Protein AF-A0A5K1D3T9-F1 (afdb_monomer_lite)

pLDDT: mean 92.47, std 8.37, range [58.97, 98.31]

Foldseek 3Di:
DWDKQFQQQPPFMWIWDFFQQQWIFTAGPVPRHGDPPDGDGDPAGFPDYWDWADPDDVPDPQRGTWTWGDGPVQWIWTARSNHRDIDIHRNPDDD

Structure (mmCIF, N/CA/C/O backbone):
data_AF-A0A5K1D3T9-F1
#
_entry.id   AF-A0A5K1D3T9-F1
#
loop_
_atom_site.group_PDB
_atom_site.id
_atom_site.type_symbol
_atom_site.label_atom_id
_atom_site.label_alt_id
_atom_site.label_comp_id
_atom_site.label_asym_id
_atom_site.label_entity_id
_atom_site.label_seq_id
_atom_site.pdbx_PDB_ins_code
_atom_site.Cartn_x
_atom_site.Cartn_y
_atom_site.Cartn_z
_atom_site.occupancy
_atom_site.B_iso_or_equiv
_atom_site.auth_seq_id
_atom_site.auth_comp_id
_atom_site.auth_asym_id
_atom_site.auth_atom_id
_atom_site.pdbx_PDB_model_num
ATOM 1 N N . GLY A 1 1 ? 3.972 -9.817 -5.839 1.00 83.06 1 GLY A N 1
ATOM 2 C CA . GLY A 1 1 ? 2.700 -10.528 -6.096 1.00 83.06 1 GLY A CA 1
ATOM 3 C C . GLY A 1 1 ? 1.545 -9.709 -5.546 1.00 83.06 1 GLY A C 1
ATOM 4 O O . GLY A 1 1 ? 1.833 -8.732 -4.860 1.00 83.06 1 GLY A O 1
ATOM 5 N N . PRO A 1 2 ? 0.282 -10.052 -5.854 1.00 94.56 2 PRO A N 1
ATOM 6 C CA . PRO A 1 2 ? -0.871 -9.375 -5.267 1.00 94.56 2 PRO A CA 1
ATOM 7 C C . PRO A 1 2 ? -1.004 -9.701 -3.774 1.00 94.56 2 PRO A C 1
ATOM 9 O O . PRO A 1 2 ? -0.504 -10.731 -3.314 1.00 94.56 2 PRO A O 1
ATOM 12 N N . THR A 1 3 ? -1.699 -8.845 -3.036 1.00 97.06 3 THR A N 1
ATOM 13 C CA . THR A 1 3 ? -2.068 -9.069 -1.630 1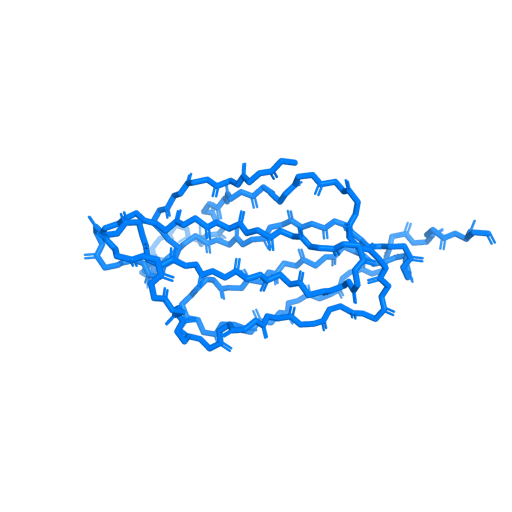.00 97.06 3 THR A CA 1
ATOM 14 C C . THR A 1 3 ? -3.581 -8.992 -1.499 1.00 97.06 3 THR A C 1
ATOM 16 O O . THR A 1 3 ? -4.231 -8.338 -2.307 1.00 97.06 3 THR A O 1
ATOM 19 N N . VAL A 1 4 ? -4.151 -9.704 -0.532 1.00 97.38 4 VAL A N 1
ATOM 20 C CA . VAL A 1 4 ? -5.599 -9.881 -0.404 1.00 97.38 4 VAL A CA 1
ATOM 21 C C . VAL A 1 4 ? -6.017 -9.578 1.035 1.00 97.38 4 VAL A C 1
ATOM 23 O O . VAL A 1 4 ? -5.382 -10.084 1.959 1.00 97.38 4 VAL A O 1
ATOM 26 N N . GLY A 1 5 ? -7.052 -8.758 1.222 1.00 96.38 5 GLY A N 1
ATOM 27 C CA . GLY A 1 5 ? -7.578 -8.377 2.539 1.00 96.38 5 GLY A CA 1
ATOM 28 C C . GLY A 1 5 ? -8.720 -7.363 2.444 1.00 96.38 5 GLY A C 1
ATOM 29 O O . GLY A 1 5 ? -8.956 -6.834 1.366 1.00 96.38 5 GLY A O 1
ATOM 30 N N . ASP A 1 6 ? -9.418 -7.127 3.556 1.00 96.69 6 ASP A N 1
ATOM 31 C CA . ASP A 1 6 ? -10.483 -6.114 3.683 1.00 96.69 6 ASP A CA 1
ATOM 32 C C . ASP A 1 6 ? -9.848 -4.719 3.796 1.00 96.69 6 ASP A C 1
ATOM 34 O O . ASP A 1 6 ? -9.430 -4.280 4.869 1.00 96.69 6 ASP A O 1
ATOM 38 N N . VAL A 1 7 ? -9.622 -4.078 2.652 1.00 97.00 7 VAL A N 1
ATOM 39 C CA . VAL A 1 7 ? -8.831 -2.848 2.553 1.00 97.00 7 VAL A CA 1
ATOM 40 C C . VAL A 1 7 ? -9.646 -1.641 2.992 1.00 97.00 7 VAL A C 1
ATOM 42 O O . VAL A 1 7 ? -9.107 -0.782 3.688 1.00 97.00 7 VAL A O 1
ATOM 45 N N . ASP A 1 8 ? -10.921 -1.564 2.615 1.00 94.31 8 ASP A N 1
ATOM 46 C CA . ASP A 1 8 ? -11.777 -0.413 2.916 1.00 94.31 8 ASP A CA 1
ATOM 47 C C . ASP A 1 8 ? -12.653 -0.602 4.168 1.00 94.31 8 ASP A C 1
ATOM 49 O O . ASP A 1 8 ? -13.182 0.381 4.706 1.00 94.31 8 ASP A O 1
ATOM 53 N N . GLY A 1 9 ? -12.733 -1.826 4.697 1.00 93.44 9 GLY A N 1
ATOM 54 C CA . GLY A 1 9 ? -13.455 -2.138 5.921 1.00 93.44 9 GLY A CA 1
ATOM 55 C C . GLY A 1 9 ? -14.934 -2.419 5.742 1.00 93.44 9 GLY A C 1
ATOM 56 O O . GLY A 1 9 ? -15.707 -2.251 6.696 1.00 93.44 9 GLY A O 1
ATOM 57 N N . ASP A 1 10 ? -15.368 -2.749 4.528 1.00 93.31 10 ASP A N 1
ATOM 58 C CA . ASP A 1 10 ? -16.762 -3.068 4.236 1.00 93.31 10 ASP A CA 1
ATOM 59 C C . ASP A 1 10 ? -17.135 -4.527 4.583 1.00 93.31 10 ASP A C 1
ATOM 61 O O . ASP A 1 10 ? -18.310 -4.912 4.494 1.00 93.31 10 ASP A O 1
ATOM 65 N N . GLY A 1 11 ? -16.164 -5.326 5.041 1.00 93.56 11 GLY A N 1
ATOM 66 C CA . GLY A 1 11 ? -16.325 -6.741 5.369 1.00 93.56 11 GLY A CA 1
ATOM 67 C C . GLY A 1 11 ? -16.210 -7.670 4.159 1.00 93.56 11 GLY A C 1
ATOM 68 O O . GLY A 1 11 ? -16.497 -8.868 4.273 1.00 93.56 11 GLY A O 1
ATOM 69 N N . ARG A 1 12 ? -15.842 -7.143 2.991 1.00 94.75 12 ARG A N 1
ATOM 70 C CA . ARG A 1 12 ? -15.472 -7.903 1.798 1.00 94.75 12 ARG A CA 1
ATOM 71 C C . ARG A 1 12 ? -13.958 -7.895 1.676 1.00 94.75 12 ARG A C 1
ATOM 73 O O . ARG A 1 12 ? -13.233 -7.613 2.616 1.00 94.75 12 ARG A O 1
ATOM 80 N N . THR A 1 13 ? -13.472 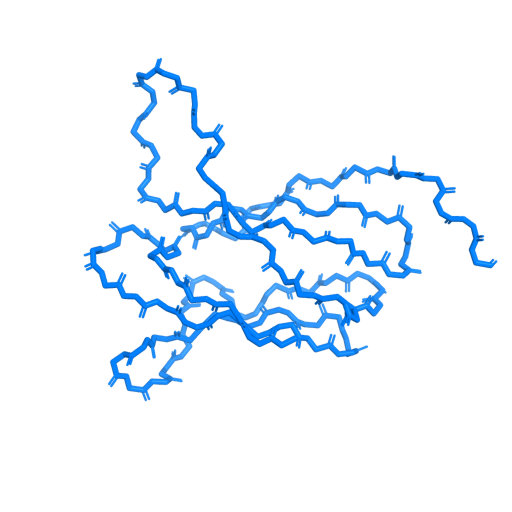-8.473 0.595 1.00 96.88 13 THR A N 1
ATOM 81 C CA . THR A 1 13 ? -12.045 -8.673 0.414 1.00 96.88 13 THR A CA 1
ATOM 82 C C . THR A 1 13 ? -11.656 -8.076 -0.909 1.00 96.88 13 THR A C 1
ATOM 84 O O . THR A 1 13 ? -12.268 -8.377 -1.937 1.00 96.88 13 THR A O 1
ATOM 87 N N . GLU A 1 14 ? -10.586 -7.303 -0.882 1.00 98.19 14 GLU A N 1
ATOM 88 C CA . GLU A 1 14 ? -10.019 -6.626 -2.024 1.00 98.19 14 GLU A CA 1
ATOM 89 C C . GLU A 1 14 ? -8.686 -7.271 -2.396 1.00 98.19 14 GLU A C 1
ATOM 91 O O . GLU A 1 14 ? -8.024 -7.954 -1.609 1.00 98.19 14 GLU A O 1
ATOM 96 N N . VAL A 1 15 ? -8.287 -7.045 -3.641 1.00 98.12 15 VAL A N 1
ATOM 97 C CA . VAL A 1 15 ? -7.008 -7.456 -4.200 1.00 98.12 15 VAL A CA 1
ATOM 98 C C . VAL A 1 15 ? -6.171 -6.210 -4.439 1.00 98.12 15 VAL A C 1
ATOM 100 O O . VAL A 1 15 ? -6.518 -5.349 -5.249 1.00 98.12 15 VAL A O 1
ATOM 103 N N . VAL A 1 16 ? -5.035 -6.136 -3.755 1.00 98.31 16 VAL A N 1
ATOM 104 C CA . VAL A 1 16 ? -4.045 -5.074 -3.896 1.00 98.31 16 VAL A CA 1
ATOM 105 C C . VAL A 1 16 ? -2.974 -5.498 -4.887 1.00 98.31 16 VAL A C 1
ATOM 107 O O . VAL A 1 16 ? -2.332 -6.538 -4.727 1.00 98.31 16 VAL A O 1
ATOM 110 N N . VAL A 1 17 ? -2.761 -4.679 -5.914 1.00 97.56 17 VAL A N 1
ATOM 111 C CA . VAL A 1 17 ? -1.812 -4.950 -6.996 1.00 97.56 17 VAL A CA 1
ATOM 112 C C . VAL A 1 17 ? -0.832 -3.781 -7.125 1.00 97.56 17 VAL A C 1
ATOM 114 O O . VAL A 1 17 ? -1.183 -2.756 -7.719 1.00 97.56 17 VAL A O 1
ATOM 117 N N . PRO A 1 18 ? 0.401 -3.907 -6.597 1.00 96.50 18 PRO A N 1
ATOM 118 C CA . PRO A 1 18 ? 1.464 -2.961 -6.904 1.00 96.50 18 PRO A CA 1
ATOM 119 C C . PRO A 1 18 ? 1.963 -3.162 -8.335 1.00 96.50 18 PRO A C 1
ATOM 121 O O . PRO A 1 18 ? 1.979 -4.275 -8.868 1.00 96.50 18 PRO A O 1
ATOM 124 N N . THR A 1 19 ? 2.417 -2.079 -8.954 1.00 94.88 19 THR A N 1
ATOM 125 C CA . THR A 1 19 ? 3.012 -2.104 -10.288 1.00 94.88 19 THR A CA 1
ATOM 126 C C . THR A 1 19 ? 4.391 -1.467 -10.278 1.00 94.88 19 THR A C 1
ATOM 128 O O . THR A 1 19 ? 4.654 -0.493 -9.574 1.00 94.88 19 THR A O 1
ATOM 131 N N . VAL A 1 20 ? 5.240 -1.930 -11.193 1.00 95.00 20 VAL A N 1
ATOM 132 C CA . VAL A 1 20 ? 6.569 -1.348 -11.430 1.00 95.00 20 VAL A CA 1
ATOM 133 C C . VAL A 1 20 ? 6.510 0.117 -11.882 1.00 95.00 20 VAL A C 1
ATOM 135 O O . VAL A 1 20 ? 7.513 0.817 -11.829 1.00 95.00 20 VAL A O 1
ATOM 138 N N . SER A 1 21 ? 5.337 0.596 -12.312 1.00 95.06 21 SER A N 1
ATOM 139 C CA . SER A 1 21 ? 5.087 2.003 -12.648 1.00 95.06 21 SER A CA 1
ATOM 140 C C . SER A 1 21 ? 4.825 2.913 -11.438 1.00 95.06 21 SER A C 1
ATOM 142 O O . SER A 1 21 ? 4.574 4.099 -11.634 1.00 95.06 21 SER A O 1
ATOM 144 N N . GLY A 1 22 ? 4.840 2.368 -10.216 1.00 95.50 22 GLY A N 1
ATOM 145 C CA . GLY A 1 22 ? 4.561 3.105 -8.977 1.00 95.50 22 GLY A CA 1
ATOM 146 C C . GLY A 1 22 ? 3.074 3.226 -8.634 1.00 95.50 22 GLY A C 1
ATOM 147 O O . GLY A 1 22 ? 2.709 3.817 -7.626 1.00 95.50 22 GLY A O 1
ATOM 148 N N . ASN A 1 23 ? 2.182 2.662 -9.455 1.00 97.06 23 ASN A N 1
ATOM 149 C CA . ASN A 1 23 ? 0.758 2.615 -9.128 1.00 97.06 23 ASN A CA 1
ATOM 150 C C . ASN A 1 23 ? 0.457 1.401 -8.248 1.00 97.06 23 ASN A C 1
ATOM 152 O O . ASN A 1 23 ? 0.900 0.291 -8.561 1.00 97.06 23 ASN A O 1
ATOM 156 N N . ILE A 1 24 ? -0.350 1.607 -7.214 1.00 97.88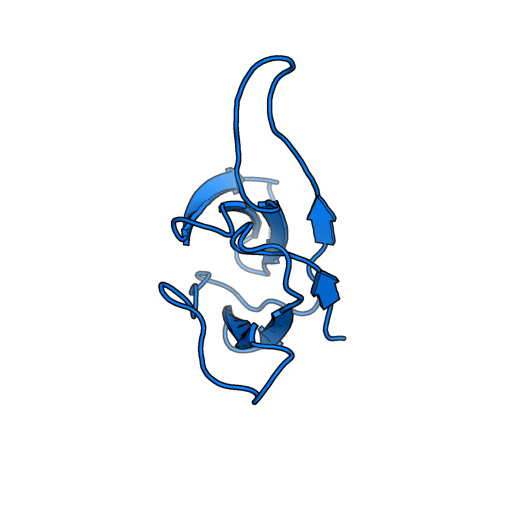 24 ILE A N 1
ATOM 157 C CA . ILE A 1 24 ? -0.904 0.576 -6.342 1.00 97.88 24 ILE A CA 1
ATOM 158 C C . ILE A 1 24 ? -2.416 0.585 -6.539 1.00 97.88 24 ILE A C 1
ATOM 160 O O . ILE A 1 24 ? -3.093 1.553 -6.191 1.00 97.88 24 ILE A O 1
ATOM 164 N N . PHE A 1 25 ? -2.940 -0.478 -7.140 1.00 97.88 25 PHE A N 1
ATOM 165 C CA . PHE A 1 25 ? -4.371 -0.650 -7.370 1.00 97.88 25 PHE A CA 1
ATOM 166 C C . PHE A 1 25 ? -5.004 -1.417 -6.219 1.00 97.88 25 PHE A C 1
ATOM 168 O O . PHE A 1 25 ? -4.397 -2.351 -5.702 1.00 97.88 25 PHE A O 1
ATOM 175 N N . VAL A 1 26 ? -6.246 -1.071 -5.897 1.00 98.12 26 VAL A N 1
ATOM 176 C CA . VAL A 1 26 ? -7.121 -1.856 -5.027 1.00 98.12 26 VAL A CA 1
ATOM 177 C C . VAL A 1 26 ? -8.359 -2.197 -5.840 1.00 98.12 26 VAL A C 1
ATOM 179 O O . VAL A 1 26 ? -9.010 -1.312 -6.405 1.00 98.12 26 VAL A O 1
ATOM 182 N N . LEU A 1 27 ? -8.620 -3.491 -5.978 1.00 98.25 27 LEU A N 1
ATOM 183 C CA . LEU A 1 27 ? -9.706 -4.030 -6.784 1.00 98.25 27 LEU A CA 1
ATOM 184 C C . LEU A 1 27 ? -10.641 -4.839 -5.892 1.00 98.25 27 LEU A C 1
ATOM 186 O O . LEU A 1 27 ? -10.168 -5.618 -5.072 1.00 98.25 27 LEU A O 1
ATOM 190 N N . SER A 1 28 ? -11.951 -4.715 -6.078 1.00 97.62 28 SER A N 1
ATOM 191 C CA . SER A 1 28 ? -12.915 -5.546 -5.364 1.00 97.62 28 SER A CA 1
ATOM 192 C C . SER A 1 28 ? -12.676 -7.016 -5.696 1.00 97.62 28 SER A C 1
ATOM 194 O O . SER A 1 28 ? -12.627 -7.396 -6.867 1.00 97.62 28 SER A O 1
ATOM 196 N N . GLY A 1 29 ? -12.591 -7.877 -4.685 1.00 96.50 29 GLY A N 1
ATOM 197 C CA . GLY A 1 29 ? -12.502 -9.323 -4.894 1.00 96.50 29 GLY A CA 1
ATOM 198 C C . GLY A 1 29 ? -13.793 -9.935 -5.442 1.00 96.50 29 GLY A C 1
ATOM 199 O O . GLY A 1 29 ? -13.782 -11.079 -5.890 1.00 96.50 29 GLY A O 1
ATOM 200 N N . ARG A 1 30 ? -14.908 -9.189 -5.441 1.00 96.12 30 ARG A N 1
ATOM 201 C CA . ARG A 1 30 ? -16.197 -9.656 -5.970 1.00 96.12 30 ARG A CA 1
ATOM 202 C C . ARG A 1 30 ? -16.230 -9.682 -7.495 1.00 96.12 30 ARG A C 1
ATOM 204 O O . ARG A 1 30 ? -16.768 -10.622 -8.074 1.00 96.12 30 ARG A O 1
ATOM 211 N N . ASP A 1 31 ? -15.735 -8.626 -8.130 1.00 96.44 31 ASP A N 1
ATOM 212 C CA . ASP A 1 31 ? -15.899 -8.399 -9.572 1.00 96.44 31 ASP A CA 1
ATOM 213 C C . ASP A 1 31 ? -14.688 -7.736 -10.251 1.00 96.44 31 ASP A C 1
ATOM 215 O O . ASP A 1 31 ? -14.710 -7.505 -11.459 1.00 96.44 31 ASP A O 1
ATOM 219 N N . GLY A 1 32 ? -13.616 -7.450 -9.507 1.00 96.62 32 GLY A N 1
ATO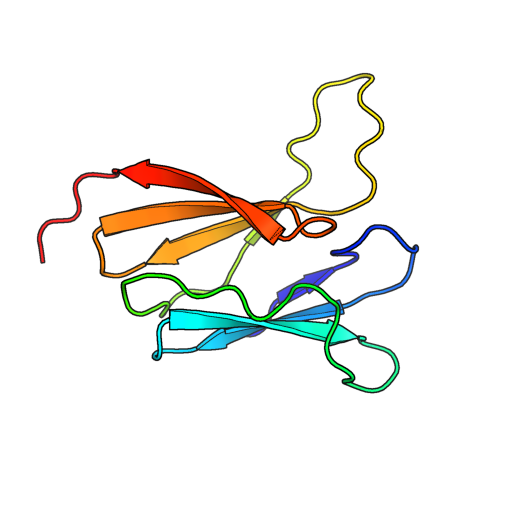M 220 C CA . GLY A 1 32 ? -12.412 -6.800 -10.023 1.00 96.62 32 GLY A CA 1
ATOM 221 C C . GLY A 1 32 ? -12.574 -5.305 -10.310 1.00 96.62 32 GLY A C 1
ATOM 222 O O . GLY A 1 32 ? -11.674 -4.706 -10.902 1.00 96.62 32 GLY A O 1
ATOM 223 N N . SER A 1 33 ? -13.696 -4.689 -9.920 1.00 97.31 33 SER A N 1
ATOM 224 C CA . SER A 1 33 ? -13.897 -3.242 -10.048 1.00 97.31 33 SER A CA 1
ATOM 225 C C . SER A 1 33 ? -12.904 -2.460 -9.185 1.00 97.31 33 SER A C 1
ATOM 227 O O . SER A 1 33 ? -12.392 -2.962 -8.188 1.00 97.31 33 SER A O 1
ATOM 229 N N . ARG A 1 34 ? -12.586 -1.221 -9.573 1.00 96.50 34 ARG A N 1
ATOM 230 C CA . ARG A 1 34 ? -11.661 -0.375 -8.805 1.00 96.50 34 ARG A CA 1
ATOM 231 C C . ARG A 1 34 ? -12.341 0.134 -7.542 1.00 96.50 34 ARG A C 1
ATOM 233 O O . ARG A 1 34 ? -13.441 0.675 -7.623 1.00 96.50 34 ARG A O 1
ATOM 240 N N . VAL A 1 35 ? -11.646 0.025 -6.417 1.00 96.69 35 VAL A N 1
ATOM 241 C CA . VAL A 1 35 ? -12.084 0.589 -5.139 1.00 96.69 35 VAL A CA 1
ATOM 242 C C . VAL A 1 35 ? -11.571 2.018 -5.035 1.00 96.69 35 VAL A C 1
ATOM 244 O O . VAL A 1 35 ? -10.378 2.277 -5.192 1.00 96.69 35 VAL A O 1
ATOM 247 N N . HIS A 1 36 ? -12.474 2.968 -4.813 1.00 94.94 36 HIS A N 1
ATOM 248 C CA . HIS A 1 36 ? -12.091 4.361 -4.605 1.00 94.94 36 HIS A CA 1
ATOM 249 C C . HIS A 1 36 ? -11.432 4.531 -3.227 1.00 94.94 36 HIS A C 1
ATOM 251 O O . HIS A 1 36 ? -11.919 3.939 -2.271 1.00 94.94 36 HIS A O 1
ATOM 257 N N . PRO A 1 37 ? -10.362 5.342 -3.104 1.00 95.38 37 PRO A N 1
ATOM 258 C CA . PRO A 1 37 ? -9.843 6.305 -4.088 1.00 95.38 37 PRO A CA 1
ATOM 259 C C . PRO A 1 37 ? -8.672 5.798 -4.958 1.00 95.38 37 PRO A C 1
ATOM 261 O O . PRO A 1 37 ? -7.995 6.601 -5.596 1.00 95.38 37 PRO A O 1
ATOM 264 N N . PHE A 1 38 ? -8.415 4.491 -5.009 1.00 96.94 38 PHE A N 1
ATOM 265 C CA . PHE A 1 38 ? -7.264 3.922 -5.715 1.00 96.94 38 PHE A CA 1
ATOM 266 C C . PHE A 1 38 ? -7.397 4.005 -7.254 1.00 96.94 38 PHE A C 1
ATOM 268 O O . PHE A 1 38 ? -8.509 3.976 -7.796 1.00 96.94 38 PHE A O 1
ATOM 275 N N . PRO A 1 39 ? -6.274 4.084 -8.003 1.00 97.06 39 PRO A N 1
ATOM 276 C CA . PRO A 1 39 ? -4.900 3.791 -7.583 1.00 97.06 39 PRO A CA 1
ATOM 277 C C . PRO A 1 39 ? -4.199 4.910 -6.808 1.00 97.06 39 PRO A C 1
ATOM 279 O O . PRO A 1 39 ? -4.335 6.085 -7.137 1.00 97.06 39 PRO A O 1
ATOM 282 N N . TYR A 1 40 ? -3.364 4.516 -5.847 1.00 97.62 40 TYR A N 1
ATOM 283 C CA . TYR A 1 40 ? -2.374 5.403 -5.238 1.00 97.62 40 TYR A CA 1
ATOM 284 C C . TYR A 1 40 ? -1.093 5.376 -6.076 1.00 97.62 40 TYR A C 1
ATOM 286 O O . TYR A 1 40 ? -0.697 4.310 -6.555 1.00 97.62 40 TYR A O 1
ATOM 294 N N . ARG A 1 41 ? -0.436 6.524 -6.261 1.00 97.12 41 ARG A N 1
ATOM 295 C CA . ARG A 1 41 ? 0.787 6.633 -7.064 1.00 97.12 41 ARG A CA 1
ATOM 296 C C . ARG A 1 41 ? 1.962 7.087 -6.202 1.00 97.12 41 ARG A C 1
ATOM 298 O O . ARG A 1 41 ? 1.970 8.216 -5.727 1.00 97.12 41 ARG A O 1
ATOM 305 N N . THR A 1 42 ? 2.959 6.221 -6.051 1.00 95.88 42 THR A N 1
ATOM 306 C CA . THR A 1 42 ? 4.269 6.563 -5.480 1.00 95.88 42 THR A CA 1
ATOM 307 C C . THR A 1 42 ? 5.111 7.336 -6.499 1.00 95.88 42 THR A C 1
ATOM 309 O O . THR A 1 42 ? 4.808 7.346 -7.699 1.00 95.88 42 THR A O 1
ATOM 312 N N . HIS A 1 43 ? 6.190 7.981 -6.052 1.00 94.38 43 HIS A N 1
ATOM 313 C CA . HIS A 1 43 ? 7.111 8.673 -6.961 1.00 94.38 43 HIS A CA 1
ATOM 314 C C . HIS A 1 43 ? 8.152 7.733 -7.586 1.00 94.38 43 HIS A C 1
ATOM 316 O O . HIS A 1 43 ? 8.713 8.054 -8.635 1.00 94.38 43 HIS A O 1
ATOM 322 N N . GLY A 1 44 ? 8.368 6.556 -6.994 1.00 93.38 44 GLY A N 1
ATOM 323 C CA . GLY A 1 44 ? 9.253 5.510 -7.500 1.00 93.38 44 GLY A CA 1
ATOM 324 C C . GLY A 1 44 ? 8.533 4.219 -7.889 1.00 93.38 44 GLY A C 1
ATOM 325 O O . GLY A 1 44 ? 7.307 4.107 -7.850 1.00 93.38 44 GLY A O 1
ATOM 326 N N . ARG A 1 45 ? 9.319 3.219 -8.300 1.00 94.62 45 ARG A N 1
ATOM 327 C CA . ARG A 1 45 ? 8.817 1.882 -8.646 1.00 94.62 45 ARG A CA 1
ATOM 328 C C . ARG A 1 45 ? 8.468 1.114 -7.377 1.00 94.62 45 ARG A C 1
ATOM 330 O O . ARG A 1 45 ? 9.264 1.099 -6.442 1.00 94.62 45 ARG A O 1
ATOM 337 N N . VAL A 1 46 ? 7.360 0.379 -7.403 1.00 95.06 46 VAL A N 1
ATOM 338 C CA . VAL A 1 46 ? 7.029 -0.602 -6.363 1.00 95.06 46 VAL A CA 1
ATOM 339 C C . VAL A 1 46 ? 7.279 -1.996 -6.928 1.00 95.06 46 VAL A C 1
ATOM 341 O O . VAL A 1 46 ? 6.586 -2.444 -7.843 1.00 95.06 46 VAL A O 1
ATOM 344 N N . MET A 1 47 ? 8.315 -2.662 -6.420 1.00 92.00 47 MET A N 1
ATOM 345 C CA . MET A 1 47 ? 8.762 -3.976 -6.909 1.00 92.00 47 MET A CA 1
ATOM 346 C C . MET A 1 47 ? 8.448 -5.110 -5.924 1.00 92.00 47 MET A C 1
ATOM 348 O O . MET A 1 47 ? 8.426 -6.281 -6.303 1.00 92.00 47 MET A O 1
ATOM 352 N N . ASN A 1 48 ? 8.210 -4.774 -4.658 1.00 91.25 48 ASN A N 1
ATOM 353 C CA . ASN A 1 48 ? 7.884 -5.702 -3.585 1.00 91.25 48 ASN A CA 1
ATOM 354 C C . ASN A 1 48 ? 6.371 -5.963 -3.500 1.00 91.25 48 ASN A C 1
ATOM 356 O O . ASN A 1 48 ? 5.544 -5.328 -4.154 1.00 91.25 48 ASN A O 1
ATOM 360 N N . GLN A 1 49 ? 6.009 -6.945 -2.679 1.00 93.94 49 GLN A N 1
ATOM 361 C CA . GLN A 1 49 ? 4.623 -7.167 -2.283 1.00 93.94 49 GLN A CA 1
ATOM 362 C C . GLN A 1 49 ? 4.202 -6.113 -1.248 1.00 93.94 49 GLN A C 1
ATOM 364 O O . GLN A 1 49 ? 4.989 -5.780 -0.361 1.00 93.94 49 GLN A O 1
ATOM 369 N N . VAL A 1 50 ? 2.971 -5.608 -1.365 1.00 97.19 50 VAL A N 1
ATOM 370 C CA . VAL A 1 50 ? 2.373 -4.689 -0.383 1.00 97.19 50 VAL A CA 1
ATOM 371 C C . VAL A 1 50 ? 1.925 -5.497 0.831 1.00 97.19 50 VAL A C 1
ATOM 373 O O . VAL A 1 50 ? 1.253 -6.516 0.672 1.00 97.19 50 VAL A O 1
ATOM 376 N N . LEU A 1 51 ? 2.275 -5.057 2.034 1.00 97.50 51 LEU A N 1
ATOM 377 C CA . LEU A 1 51 ? 1.780 -5.640 3.279 1.00 97.50 51 LEU A CA 1
ATOM 378 C C . LEU A 1 51 ? 0.469 -4.954 3.679 1.00 97.50 51 LEU A C 1
ATOM 380 O O . LEU A 1 51 ? 0.363 -3.737 3.577 1.00 97.50 51 LEU A O 1
ATOM 384 N N . LEU A 1 52 ? -0.511 -5.727 4.146 1.00 97.00 52 LEU A N 1
ATOM 385 C CA . LEU A 1 52 ? -1.727 -5.197 4.764 1.00 97.00 52 LEU A CA 1
ATOM 386 C C . LEU A 1 52 ? -1.641 -5.386 6.276 1.00 97.00 52 LEU A C 1
ATOM 388 O O . LEU A 1 52 ? -1.366 -6.494 6.739 1.00 97.00 52 LEU A O 1
ATOM 392 N N . LEU A 1 53 ? -1.856 -4.312 7.032 1.00 94.62 53 LEU A N 1
ATOM 393 C CA . LEU A 1 53 ? -1.744 -4.312 8.487 1.00 94.62 53 LEU A CA 1
ATOM 394 C C . LEU A 1 53 ? -2.768 -3.365 9.109 1.00 94.62 53 LEU A C 1
ATOM 396 O O . LEU A 1 53 ? -2.977 -2.262 8.617 1.00 94.62 53 LEU A O 1
ATOM 400 N N . ASP A 1 54 ? -3.361 -3.778 10.222 1.00 91.69 54 ASP A N 1
ATOM 401 C CA . ASP A 1 54 ? -4.124 -2.881 11.085 1.00 91.69 54 ASP A CA 1
ATOM 402 C C . ASP A 1 54 ? -3.152 -2.101 11.985 1.00 91.69 54 ASP A C 1
ATOM 404 O O . ASP A 1 54 ? -2.509 -2.670 12.871 1.00 91.69 54 ASP A O 1
ATOM 408 N N . LEU A 1 55 ? -3.010 -0.802 11.714 1.00 89.44 55 LEU A N 1
ATOM 409 C CA . LEU A 1 55 ? -2.199 0.128 12.507 1.00 89.44 55 LEU A CA 1
ATOM 410 C C . LEU A 1 55 ? -3.042 0.986 13.459 1.00 89.44 55 LEU A C 1
ATOM 412 O O . LEU A 1 55 ? -2.523 1.929 14.067 1.00 89.44 55 LEU A O 1
ATOM 416 N N . SER A 1 56 ? -4.331 0.679 13.608 1.00 84.00 56 SER A N 1
ATOM 417 C CA . SER A 1 56 ? -5.219 1.458 14.457 1.00 84.00 56 SER A CA 1
ATOM 418 C C . SER A 1 56 ? -4.832 1.392 15.929 1.00 84.00 56 SER A C 1
ATOM 420 O O . SER A 1 56 ? -4.423 0.361 16.475 1.00 84.00 56 SER A O 1
ATOM 422 N N . LYS A 1 57 ? -4.937 2.536 16.616 1.00 80.44 57 LYS A N 1
ATOM 423 C CA . LYS A 1 57 ? -4.701 2.574 18.061 1.00 80.44 57 LYS A CA 1
ATOM 424 C C . LYS A 1 57 ? -5.863 1.901 18.775 1.00 80.44 57 LYS A C 1
ATOM 426 O O . LYS A 1 57 ? -7.021 2.038 18.392 1.00 80.44 57 LYS A O 1
ATOM 431 N N . ARG A 1 58 ? -5.576 1.232 19.894 1.00 71.88 58 ARG A N 1
ATOM 432 C CA . ARG A 1 58 ? -6.604 0.589 20.723 1.00 71.88 58 ARG A CA 1
ATOM 433 C C . ARG A 1 58 ? -7.697 1.596 21.113 1.00 71.88 58 ARG A C 1
ATOM 435 O O . ARG A 1 58 ? -7.452 2.488 21.920 1.00 71.88 58 ARG A O 1
ATOM 442 N N . GLY A 1 59 ? -8.902 1.406 20.575 1.00 69.44 59 GLY A N 1
ATOM 443 C CA . GLY A 1 59 ? -10.062 2.273 20.808 1.00 69.44 59 GLY A CA 1
ATOM 444 C C . GLY A 1 59 ? -10.416 3.203 19.641 1.00 69.44 59 GLY A C 1
ATOM 445 O O . GLY A 1 59 ? -11.511 3.763 19.650 1.00 69.44 59 GLY A O 1
ATOM 446 N N . GLU A 1 60 ? -9.560 3.330 18.624 1.00 76.31 60 GLU A N 1
ATOM 447 C CA . GLU A 1 60 ? -9.943 3.911 17.337 1.00 76.31 60 GLU A CA 1
ATOM 448 C C . GLU A 1 60 ? -10.759 2.899 16.537 1.00 76.31 60 GLU A C 1
ATOM 450 O O . GLU A 1 60 ? -10.395 1.733 16.407 1.00 76.31 60 GLU A O 1
ATOM 455 N N . LYS A 1 61 ? -11.882 3.352 15.981 1.00 65.81 61 LYS A N 1
ATOM 456 C CA . LYS A 1 61 ? -12.596 2.600 14.951 1.00 65.81 61 LYS A CA 1
ATOM 457 C C . LYS A 1 61 ? -12.002 2.974 13.598 1.00 65.81 61 LYS A C 1
ATOM 459 O O . LYS A 1 61 ? -12.544 3.854 12.933 1.00 65.81 61 LYS A O 1
ATOM 464 N N . GLN A 1 62 ? -10.904 2.337 13.205 1.00 67.06 62 GLN A N 1
ATOM 465 C CA . GLN A 1 62 ? -10.550 2.292 11.787 1.00 67.06 62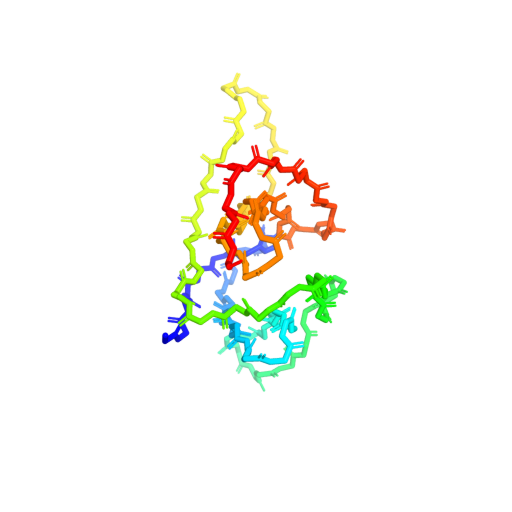 GLN A CA 1
ATOM 466 C C . GLN A 1 62 ? -11.367 1.191 11.124 1.00 67.06 62 GLN A C 1
ATOM 468 O O . GLN A 1 62 ? -11.656 0.166 11.742 1.00 67.06 62 GLN A O 1
ATOM 473 N N . LYS A 1 63 ? -11.838 1.462 9.908 1.00 76.25 63 LYS A N 1
ATOM 474 C CA . LYS A 1 63 ? -12.656 0.500 9.174 1.00 76.25 63 LYS A CA 1
ATOM 475 C C . LYS A 1 63 ? -11.785 -0.458 8.369 1.00 76.25 63 LYS A C 1
ATOM 477 O O . LYS A 1 63 ? -12.065 -1.644 8.408 1.00 76.25 63 LYS A O 1
ATOM 482 N N . GLY A 1 64 ? -10.734 0.029 7.718 1.00 89.50 64 GLY A N 1
ATOM 483 C CA . GLY A 1 64 ? -9.926 -0.757 6.789 1.00 89.50 64 GLY A CA 1
ATOM 484 C C . GLY A 1 64 ? -8.514 -1.081 7.272 1.00 89.50 64 GLY A C 1
ATOM 485 O O . GLY A 1 64 ? -8.102 -0.711 8.372 1.00 89.50 64 GLY A O 1
ATOM 486 N N . LEU A 1 65 ? -7.762 -1.756 6.405 1.00 95.62 65 LEU A N 1
ATOM 487 C CA . LEU A 1 65 ? -6.348 -2.071 6.602 1.00 95.62 65 LEU A CA 1
ATOM 488 C C . LEU A 1 65 ? -5.448 -0.974 6.019 1.00 95.62 65 LEU A C 1
ATOM 490 O O . LEU A 1 65 ? -5.761 -0.346 5.008 1.00 95.62 65 LEU A O 1
ATOM 494 N N . THR A 1 66 ? -4.276 -0.780 6.618 1.00 96.75 66 THR A N 1
ATOM 495 C CA . THR A 1 66 ? -3.217 0.064 6.063 1.00 96.75 66 THR A CA 1
ATOM 496 C C . THR A 1 66 ? -2.350 -0.743 5.099 1.00 96.75 66 THR A C 1
ATOM 498 O O . THR A 1 66 ? -1.878 -1.835 5.425 1.00 96.75 66 THR A O 1
ATOM 501 N N . LEU A 1 67 ? -2.103 -0.189 3.914 1.00 97.56 67 LEU A N 1
ATOM 502 C CA . LEU A 1 67 ? -1.140 -0.698 2.945 1.00 97.56 67 LEU A CA 1
ATOM 503 C C . LEU A 1 67 ? 0.251 -0.177 3.310 1.00 97.56 67 LEU A C 1
ATOM 505 O O . LEU A 1 67 ? 0.464 1.029 3.392 1.00 97.56 67 LEU A O 1
ATOM 509 N N . VAL A 1 68 ? 1.208 -1.085 3.466 1.00 97.50 68 VAL A N 1
ATOM 510 C CA . VAL A 1 68 ? 2.605 -0.772 3.769 1.00 97.50 68 VAL A CA 1
ATOM 511 C C . VAL A 1 68 ? 3.484 -1.258 2.626 1.00 97.50 68 VAL A C 1
ATOM 513 O O . VAL A 1 68 ? 3.502 -2.450 2.303 1.00 97.50 68 VAL A O 1
ATOM 516 N N . THR A 1 69 ? 4.221 -0.348 1.995 1.00 96.44 69 THR A N 1
ATOM 517 C CA . THR A 1 69 ? 5.170 -0.710 0.936 1.00 96.44 69 THR A CA 1
ATOM 518 C C . THR A 1 69 ? 6.336 0.253 0.857 1.00 96.44 69 THR A C 1
ATOM 520 O O . THR A 1 69 ? 6.187 1.443 1.112 1.00 96.44 69 THR A O 1
ATOM 523 N N . THR A 1 70 ? 7.493 -0.251 0.449 1.00 95.06 70 THR A N 1
ATOM 524 C CA . THR A 1 70 ? 8.610 0.588 0.023 1.00 95.06 70 THR A CA 1
ATOM 525 C C . THR A 1 70 ? 8.507 0.891 -1.468 1.00 95.06 70 THR A C 1
ATOM 527 O O . THR A 1 70 ? 7.805 0.207 -2.222 1.00 95.06 70 THR A O 1
ATOM 530 N N . SER A 1 71 ? 9.188 1.947 -1.891 1.00 94.06 71 SER A N 1
ATOM 531 C CA . SER A 1 71 ? 9.320 2.346 -3.287 1.00 94.06 71 SER A CA 1
ATOM 532 C C . SER A 1 71 ? 10.764 2.768 -3.558 1.00 94.06 71 SER A C 1
ATOM 534 O O . SER A 1 71 ? 11.461 3.242 -2.669 1.00 94.06 71 SER A O 1
ATOM 536 N N . PHE A 1 72 ? 11.205 2.607 -4.806 1.00 92.94 72 PHE A N 1
ATOM 537 C CA . PHE A 1 72 ? 12.563 2.936 -5.281 1.00 92.94 72 PHE A CA 1
ATOM 538 C C . PHE A 1 72 ? 12.879 4.447 -5.285 1.00 92.94 72 PHE A C 1
ATOM 540 O O . PHE A 1 72 ? 13.915 4.870 -5.784 1.00 92.94 72 PHE A O 1
ATOM 547 N N . ASP A 1 73 ? 11.960 5.283 -4.805 1.00 92.75 73 ASP A N 1
ATOM 548 C CA . ASP A 1 73 ? 12.221 6.691 -4.485 1.00 92.75 73 ASP A CA 1
ATOM 549 C C . ASP A 1 73 ? 12.820 6.867 -3.079 1.00 92.75 73 ASP A C 1
ATOM 551 O O . ASP A 1 73 ? 13.083 7.996 -2.680 1.00 92.75 73 ASP A O 1
ATOM 555 N N . GLY A 1 74 ? 13.029 5.768 -2.348 1.00 93.50 74 GLY A N 1
ATOM 556 C CA . GLY A 1 74 ? 13.634 5.733 -1.021 1.00 93.50 74 GLY A CA 1
ATOM 557 C C . GLY A 1 74 ? 12.685 5.997 0.134 1.00 93.50 74 GLY A C 1
ATOM 558 O O . GLY A 1 74 ? 13.128 6.233 1.259 1.00 93.50 74 GLY A O 1
ATOM 559 N N . TYR A 1 75 ? 11.381 5.892 -0.122 1.00 95.44 75 TYR A N 1
ATOM 560 C CA . TYR A 1 75 ? 10.353 6.094 0.884 1.00 95.44 75 TYR A CA 1
ATOM 561 C C . TYR A 1 75 ? 9.590 4.808 1.219 1.00 95.44 75 TYR A C 1
ATOM 563 O O . TYR A 1 75 ? 9.302 3.958 0.369 1.00 95.44 75 TYR A O 1
ATOM 571 N N . LEU A 1 76 ? 9.209 4.703 2.490 1.00 95.69 76 LEU A N 1
ATOM 572 C CA . LEU A 1 76 ? 8.189 3.797 2.997 1.00 95.69 76 LEU A CA 1
ATOM 573 C C . LEU A 1 76 ? 6.841 4.524 3.001 1.00 95.69 76 LEU A C 1
ATOM 575 O O . LEU A 1 76 ? 6.702 5.589 3.598 1.00 95.69 76 LEU A O 1
ATOM 579 N N . TYR A 1 77 ? 5.845 3.923 2.366 1.00 97.06 77 TYR A N 1
ATOM 580 C CA . TYR A 1 77 ? 4.482 4.430 2.285 1.00 97.06 77 TYR A CA 1
ATOM 581 C C . TYR A 1 77 ? 3.572 3.635 3.223 1.00 97.06 77 TYR A C 1
ATOM 583 O O . TYR A 1 77 ? 3.554 2.403 3.171 1.00 97.06 77 TYR A O 1
ATOM 591 N N . LEU A 1 78 ? 2.803 4.354 4.040 1.00 97.06 78 LEU A N 1
ATOM 592 C CA . LEU A 1 78 ? 1.710 3.853 4.869 1.00 97.06 78 LEU A CA 1
ATOM 593 C C . LEU A 1 78 ? 0.418 4.477 4.344 1.00 97.06 78 LEU A C 1
ATOM 595 O O . LEU A 1 78 ? 0.178 5.657 4.571 1.00 97.06 78 LEU A O 1
ATOM 599 N N . ILE A 1 79 ? -0.379 3.720 3.597 1.00 96.94 79 ILE A N 1
ATOM 600 C CA . ILE A 1 79 ? -1.562 4.234 2.896 1.00 96.94 79 ILE A CA 1
ATOM 601 C C . ILE A 1 79 ? -2.814 3.656 3.550 1.00 96.94 79 ILE A C 1
ATOM 603 O O . ILE A 1 79 ? -2.999 2.439 3.573 1.00 96.94 79 ILE A O 1
ATOM 607 N N . ASP A 1 80 ? -3.684 4.515 4.069 1.00 95.12 80 ASP A N 1
ATOM 608 C CA . ASP A 1 80 ? -4.975 4.120 4.624 1.00 95.12 80 ASP A CA 1
ATOM 609 C C . ASP A 1 80 ? -5.876 3.554 3.517 1.00 95.12 80 ASP A C 1
ATOM 611 O O . ASP A 1 80 ? -6.138 4.210 2.505 1.00 95.12 80 ASP A O 1
ATOM 615 N N . GLY A 1 81 ? -6.350 2.323 3.701 1.00 94.44 81 GLY A N 1
ATOM 616 C CA . GLY A 1 81 ? -7.139 1.616 2.698 1.00 94.44 81 GLY A CA 1
ATOM 617 C C . GLY A 1 81 ? -8.537 2.188 2.457 1.00 94.44 81 GLY A C 1
ATOM 618 O O . GLY A 1 81 ? -9.091 2.009 1.378 1.00 94.44 81 GLY A O 1
ATOM 619 N N . SER A 1 82 ? -9.099 2.931 3.412 1.00 93.12 82 SER A N 1
ATOM 620 C CA . SER A 1 82 ? -10.444 3.507 3.288 1.00 93.12 82 SER A CA 1
ATOM 621 C C . SER A 1 82 ? -10.444 4.904 2.659 1.00 93.12 82 SER A C 1
ATOM 623 O O . SER A 1 82 ? -11.391 5.295 1.977 1.00 93.12 82 SER A O 1
ATOM 625 N N . THR A 1 83 ? -9.375 5.670 2.874 1.00 93.62 83 THR A N 1
ATOM 626 C CA . THR A 1 83 ? -9.284 7.088 2.497 1.00 93.62 83 THR A CA 1
ATOM 627 C C . THR A 1 83 ? -8.208 7.382 1.462 1.00 93.62 83 THR A C 1
ATOM 629 O O . THR A 1 83 ? -8.219 8.464 0.879 1.00 93.62 83 THR A O 1
ATOM 632 N N . GLY A 1 84 ? -7.266 6.462 1.233 1.00 93.81 84 GLY A N 1
ATOM 633 C CA . GLY A 1 84 ? -6.099 6.673 0.375 1.00 93.81 84 GLY A CA 1
ATOM 634 C C . GLY A 1 84 ? -5.108 7.719 0.892 1.00 93.81 84 GLY A C 1
ATOM 635 O O . GLY A 1 84 ? -4.141 8.022 0.192 1.00 93.81 84 GLY A O 1
ATOM 636 N N . CYS A 1 85 ? -5.333 8.284 2.083 1.00 94.12 85 CYS A N 1
ATOM 637 C CA . CYS A 1 85 ? -4.375 9.157 2.751 1.00 94.12 85 CYS A CA 1
ATOM 638 C C . CYS A 1 85 ? -3.095 8.377 3.038 1.00 94.12 85 CYS A C 1
ATOM 640 O O . CYS A 1 85 ? -3.158 7.204 3.405 1.00 94.12 85 CYS A O 1
ATOM 642 N N . ALA A 1 86 ? -1.945 9.025 2.882 1.00 95.12 86 ALA A N 1
ATOM 643 C CA . ALA A 1 86 ? -0.665 8.365 3.053 1.00 95.12 86 ALA A CA 1
ATOM 644 C C . ALA A 1 86 ? 0.268 9.150 3.967 1.00 95.12 86 ALA A C 1
ATOM 646 O O . ALA A 1 86 ? 0.485 10.344 3.757 1.00 95.12 86 ALA A O 1
ATOM 647 N N . ASP A 1 87 ? 0.870 8.437 4.912 1.00 95.56 87 ASP A N 1
ATOM 648 C CA . ASP A 1 87 ? 2.075 8.872 5.600 1.00 95.56 87 ASP A CA 1
ATOM 649 C C . ASP A 1 87 ? 3.289 8.304 4.863 1.00 95.56 87 ASP A C 1
ATOM 651 O O . ASP A 1 87 ? 3.336 7.124 4.501 1.00 95.56 87 ASP A O 1
ATOM 655 N N . VAL A 1 88 ? 4.275 9.162 4.616 1.00 96.25 88 VAL A N 1
ATOM 656 C CA . VAL A 1 88 ? 5.466 8.823 3.838 1.00 96.25 88 VAL A CA 1
ATOM 657 C C . VAL A 1 88 ? 6.691 9.046 4.712 1.00 96.25 88 VAL A C 1
ATOM 659 O O . VAL A 1 88 ? 6.916 10.147 5.212 1.00 96.25 88 VAL A O 1
ATOM 662 N N . VAL A 1 89 ? 7.474 7.990 4.909 1.00 96.69 89 VAL A N 1
ATOM 663 C CA . VAL A 1 89 ? 8.665 7.996 5.758 1.00 96.69 89 VAL A CA 1
ATOM 664 C C . VAL A 1 89 ? 9.892 7.811 4.882 1.00 96.69 89 VAL A C 1
ATOM 666 O O . VAL A 1 89 ? 10.003 6.817 4.169 1.00 96.69 89 VAL A O 1
ATOM 669 N N . ASP A 1 90 ? 10.813 8.767 4.937 1.00 94.56 90 ASP A N 1
ATOM 670 C CA . ASP A 1 90 ? 12.126 8.640 4.305 1.00 94.56 90 ASP A CA 1
ATOM 671 C C . ASP A 1 90 ? 12.942 7.576 5.048 1.00 94.56 90 ASP A C 1
ATOM 673 O O . ASP A 1 90 ? 13.170 7.696 6.255 1.00 94.56 90 ASP A O 1
ATOM 677 N N . ILE A 1 91 ? 13.343 6.518 4.343 1.00 92.06 91 ILE A N 1
ATOM 678 C CA . ILE A 1 91 ? 14.174 5.444 4.905 1.00 92.06 91 ILE A CA 1
ATOM 679 C C . ILE A 1 91 ? 15.636 5.540 4.449 1.00 92.06 91 ILE A C 1
ATO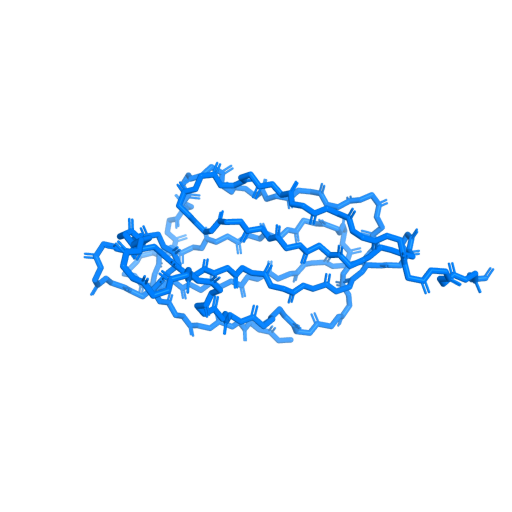M 681 O O . ILE A 1 91 ? 16.436 4.668 4.785 1.00 92.06 91 ILE A O 1
ATOM 685 N N . GLY A 1 92 ? 16.001 6.604 3.726 1.00 80.81 92 GLY A N 1
ATOM 686 C CA . GLY A 1 92 ? 17.373 6.896 3.328 1.00 80.81 92 GLY A CA 1
ATOM 687 C C . GLY A 1 92 ? 17.929 5.954 2.262 1.00 80.81 92 GLY A C 1
ATOM 688 O O . GLY A 1 92 ? 19.143 5.759 2.205 1.00 80.81 92 GLY A O 1
ATOM 689 N N . GLU A 1 93 ? 17.074 5.347 1.431 1.00 75.12 93 GLU A N 1
ATOM 690 C CA . GLU A 1 93 ? 17.557 4.578 0.282 1.00 75.12 93 GLU A CA 1
ATOM 691 C C . GLU A 1 93 ? 18.186 5.537 -0.736 1.00 75.12 93 GLU A C 1
ATOM 693 O O . GLU A 1 93 ? 17.514 6.365 -1.350 1.00 75.12 93 GLU A O 1
ATOM 698 N N . THR A 1 94 ? 19.492 5.418 -0.931 1.00 62.94 94 THR A N 1
ATOM 699 C CA . THR A 1 94 ? 20.203 6.043 -2.045 1.00 62.94 94 THR A CA 1
ATOM 700 C C . THR A 1 94 ? 20.489 4.965 -3.084 1.00 62.94 94 THR A C 1
ATOM 702 O O . THR A 1 94 ? 21.334 4.101 -2.839 1.00 62.94 94 THR A O 1
ATOM 705 N N . SER A 1 95 ? 19.759 4.991 -4.203 1.00 58.97 95 SER A N 1
ATOM 706 C CA . SER A 1 95 ? 20.079 4.207 -5.408 1.00 58.97 95 SER A CA 1
ATOM 707 C C . SER A 1 95 ? 21.389 4.659 -6.055 1.00 58.97 95 SER A C 1
ATOM 709 O O . SER A 1 95 ? 21.659 5.882 -6.050 1.00 58.97 95 SER A O 1
#

InterPro domains:
  IPR011047 Quinoprotein alcohol dehydrogenase-like superfamily [SSF50998] (4-83)
  IPR045232 Protein FAM234 [PTHR21419] (1-95)

Secondary structure (DSSP, 8-state):
--EEE-SSSSSS-EEEEE-TTSEEEEEETTT-PBPTTPPEE-SS---SPPEEE----TT----SPEEEEEETTTEEEEEETTT--EEEEE-----

Radius of gyration: 12.87 Å; chains: 1; bounding box: 37×20×34 Å

Organism: NCBI:txid210225

Sequence (95 aa):
GPTVGDVDGDGRTEVVVPTVSGNIFVLSGRDGSRVHPFPYRTHGRVMNQVLLLDLSKRGEKQKGLTLVTTSFDGYLYLIDGSTGCADVVDIGETS